Protein AF-A0A957F7K4-F1 (afdb_monomer_lite)

Structure (mmCIF, N/CA/C/O backbone):
data_AF-A0A957F7K4-F1
#
_entry.id   AF-A0A957F7K4-F1
#
loop_
_atom_site.group_PDB
_atom_site.id
_atom_site.type_symbol
_atom_site.label_atom_id
_atom_site.label_alt_id
_atom_site.label_comp_id
_atom_site.label_asym_id
_atom_site.label_entity_id
_atom_site.label_seq_id
_atom_site.pdbx_PDB_ins_code
_atom_site.Cartn_x
_atom_site.Cartn_y
_atom_site.Cartn_z
_atom_site.occupancy
_atom_site.B_iso_or_equiv
_atom_site.auth_seq_id
_atom_site.auth_comp_id
_atom_site.auth_asym_id
_atom_site.auth_atom_id
_atom_site.pdbx_PDB_model_num
ATOM 1 N N . MET A 1 1 ? 24.672 -20.265 -38.317 1.00 50.41 1 MET A N 1
ATOM 2 C CA . MET A 1 1 ? 24.442 -18.804 -38.453 1.00 50.41 1 MET A CA 1
ATOM 3 C C . MET A 1 1 ? 23.006 -18.294 -38.271 1.00 50.41 1 MET A C 1
ATOM 5 O O . MET A 1 1 ? 22.837 -17.359 -37.499 1.00 50.41 1 MET A O 1
ATOM 9 N N . ARG A 1 2 ? 21.954 -18.802 -38.949 1.00 54.84 2 ARG A N 1
ATOM 10 C CA . ARG A 1 2 ? 20.565 -18.314 -38.701 1.00 54.84 2 ARG A CA 1
ATOM 11 C C . ARG A 1 2 ? 19.964 -18.801 -37.372 1.00 54.84 2 ARG A C 1
ATOM 13 O O . ARG A 1 2 ? 19.129 -18.103 -36.811 1.00 54.84 2 ARG A O 1
ATOM 20 N N . LEU A 1 3 ? 20.377 -19.975 -36.891 1.00 55.66 3 LEU A N 1
ATOM 21 C CA . LEU A 1 3 ? 19.902 -20.564 -35.632 1.00 55.66 3 LEU A CA 1
ATOM 22 C C . LEU A 1 3 ? 20.575 -19.932 -34.402 1.00 55.66 3 LEU A C 1
ATOM 24 O O . LEU A 1 3 ? 19.877 -19.554 -33.471 1.00 55.66 3 LEU A O 1
ATOM 28 N N . GLU A 1 4 ? 21.888 -19.696 -34.442 1.00 56.78 4 GLU A N 1
ATOM 29 C CA . GLU A 1 4 ? 22.631 -19.033 -33.350 1.00 56.78 4 GLU A CA 1
ATOM 30 C C . GLU A 1 4 ? 22.134 -17.601 -33.111 1.00 56.78 4 GLU A C 1
ATOM 32 O O . GLU A 1 4 ? 21.808 -17.240 -31.988 1.00 56.78 4 GLU A O 1
ATOM 37 N N . LYS A 1 5 ? 21.903 -16.821 -34.180 1.00 57.75 5 LYS A N 1
ATOM 38 C CA . LYS A 1 5 ? 21.304 -15.478 -34.066 1.00 57.75 5 LYS A CA 1
ATOM 39 C C . LYS A 1 5 ? 19.894 -15.477 -33.461 1.00 57.75 5 LYS A C 1
ATOM 41 O O . LYS A 1 5 ? 19.477 -14.456 -32.919 1.00 57.75 5 LYS A O 1
ATOM 46 N N . LYS A 1 6 ? 19.134 -16.575 -33.578 1.00 59.75 6 LYS A N 1
ATOM 47 C CA . LYS A 1 6 ? 17.821 -16.714 -32.922 1.00 59.75 6 LYS A CA 1
ATOM 48 C C . LYS A 1 6 ? 17.978 -17.038 -31.434 1.00 59.75 6 LYS A C 1
ATOM 50 O O . LYS A 1 6 ? 17.264 -16.445 -30.631 1.00 59.75 6 LYS A O 1
ATOM 55 N N . ALA A 1 7 ? 18.935 -17.893 -31.076 1.00 60.91 7 ALA A N 1
ATOM 56 C CA . ALA A 1 7 ? 19.248 -18.218 -29.685 1.00 60.91 7 ALA A CA 1
ATOM 57 C C . ALA A 1 7 ? 19.789 -16.999 -28.911 1.00 60.91 7 ALA A C 1
ATOM 59 O O . ALA A 1 7 ? 19.321 -16.713 -27.810 1.00 60.91 7 ALA A O 1
ATOM 60 N N . ASP A 1 8 ? 20.679 -16.210 -29.518 1.00 57.81 8 ASP A N 1
ATOM 61 C CA . ASP A 1 8 ? 21.213 -14.984 -28.906 1.00 57.81 8 ASP A CA 1
ATOM 62 C C . ASP A 1 8 ? 20.130 -13.915 -28.714 1.00 57.81 8 ASP A C 1
ATOM 64 O O . ASP A 1 8 ? 20.096 -13.214 -27.701 1.00 57.81 8 ASP A O 1
ATOM 68 N N . ALA A 1 9 ? 19.188 -13.816 -29.659 1.00 59.44 9 ALA A N 1
ATOM 69 C CA . ALA A 1 9 ? 18.043 -12.923 -29.531 1.00 59.44 9 ALA A CA 1
ATOM 70 C C . ALA A 1 9 ? 17.100 -13.353 -28.394 1.00 59.44 9 ALA A C 1
ATOM 72 O O . ALA A 1 9 ? 16.554 -12.495 -27.701 1.00 59.44 9 ALA A O 1
ATOM 73 N N . GLU A 1 10 ? 16.909 -14.654 -28.167 1.00 58.66 10 GLU A N 1
ATOM 74 C CA . GLU A 1 10 ? 16.132 -15.163 -27.030 1.00 58.66 10 GLU A CA 1
ATOM 75 C C . GLU A 1 10 ? 16.844 -14.966 -25.689 1.00 58.66 10 GLU A C 1
ATOM 77 O O . GLU A 1 10 ? 16.201 -14.574 -24.712 1.00 58.66 10 GLU A O 1
ATOM 82 N N . LEU A 1 11 ? 18.163 -15.160 -25.632 1.00 59.47 11 LEU A N 1
ATOM 83 C CA . LEU A 1 11 ? 18.963 -14.894 -24.433 1.00 59.47 11 LEU A CA 1
ATOM 84 C C . LEU A 1 11 ? 18.951 -13.405 -24.063 1.00 59.47 11 LEU A C 1
ATOM 86 O O . LEU A 1 11 ? 18.688 -13.061 -22.908 1.00 59.47 11 LEU A O 1
ATOM 90 N N . ALA A 1 12 ? 19.126 -12.514 -25.042 1.00 58.06 12 ALA A N 1
ATOM 91 C CA . ALA A 1 12 ? 19.035 -11.068 -24.832 1.00 58.06 12 ALA A CA 1
ATOM 92 C C . ALA A 1 12 ? 17.627 -10.629 -24.378 1.00 58.06 12 ALA A C 1
ATOM 94 O O . ALA A 1 12 ? 17.491 -9.771 -23.502 1.00 58.06 12 ALA A O 1
ATOM 95 N N . ARG A 1 13 ? 16.565 -11.256 -24.913 1.00 57.69 13 ARG A N 1
ATOM 96 C CA . ARG A 1 13 ? 15.172 -11.026 -24.480 1.00 57.69 13 ARG A CA 1
ATOM 97 C C . ARG A 1 13 ? 14.952 -11.407 -23.016 1.00 57.69 13 ARG A C 1
ATOM 99 O O . ARG A 1 13 ? 14.341 -10.639 -22.273 1.00 57.69 13 ARG A O 1
ATOM 106 N N . ARG A 1 14 ? 15.483 -12.554 -22.580 1.00 57.78 14 ARG A N 1
ATOM 107 C CA . ARG A 1 14 ? 15.357 -13.020 -21.188 1.00 57.78 14 ARG A CA 1
ATOM 108 C C . ARG A 1 14 ? 16.090 -12.106 -20.206 1.00 57.78 14 ARG A C 1
ATOM 110 O O . ARG A 1 14 ? 15.561 -11.825 -19.133 1.00 57.78 14 ARG A O 1
ATOM 117 N N . GLN A 1 15 ? 17.260 -11.587 -20.581 1.00 57.66 15 GLN A N 1
ATOM 118 C CA . GLN A 1 15 ? 18.032 -10.679 -19.724 1.00 57.66 15 GLN A CA 1
ATOM 119 C C . GLN A 1 15 ? 17.327 -9.332 -19.493 1.00 57.66 15 GLN A C 1
ATOM 121 O O . GLN A 1 15 ? 17.304 -8.835 -18.363 1.00 57.66 15 GLN A O 1
ATOM 126 N N . GLY A 1 16 ? 16.697 -8.761 -20.527 1.00 60.88 16 GLY A N 1
ATOM 127 C CA . GLY A 1 16 ? 15.933 -7.513 -20.399 1.00 60.88 16 GLY A CA 1
ATOM 128 C C . GLY A 1 16 ? 14.696 -7.656 -19.505 1.00 60.88 16 GLY A C 1
ATOM 129 O O . GLY A 1 16 ? 14.435 -6.802 -18.654 1.00 60.88 16 GLY A O 1
ATOM 130 N N . GLN A 1 17 ? 13.971 -8.769 -19.645 1.00 67.12 17 GLN A N 1
ATOM 131 C CA . GLN A 1 17 ? 12.774 -9.043 -18.849 1.00 67.12 17 GLN A CA 1
ATOM 132 C C . GLN A 1 17 ? 13.116 -9.329 -17.380 1.00 67.12 17 GLN A C 1
ATOM 134 O O . GLN A 1 17 ? 12.482 -8.764 -16.491 1.00 67.12 17 GLN A O 1
ATOM 139 N N . ALA A 1 18 ? 14.174 -10.105 -17.119 1.00 72.56 18 ALA A N 1
ATOM 140 C CA . ALA A 1 18 ? 14.624 -10.408 -15.762 1.00 72.56 18 ALA A CA 1
ATOM 141 C C . ALA A 1 18 ? 14.989 -9.142 -14.970 1.00 72.56 18 ALA A C 1
ATOM 143 O O . ALA A 1 18 ? 14.557 -8.982 -13.829 1.00 72.56 18 ALA A O 1
ATOM 144 N N . ARG A 1 19 ? 15.716 -8.192 -15.580 1.00 71.31 19 ARG A N 1
ATOM 145 C CA . ARG A 1 19 ? 16.084 -6.932 -14.909 1.00 71.31 19 ARG A CA 1
ATOM 146 C C . ARG A 1 19 ? 14.855 -6.095 -14.544 1.00 71.31 19 ARG A C 1
ATOM 148 O O . ARG A 1 19 ? 14.810 -5.518 -13.459 1.00 71.31 19 ARG A O 1
ATOM 155 N N . ARG A 1 20 ? 13.848 -6.057 -15.422 1.00 74.56 20 ARG A N 1
ATOM 156 C CA . ARG A 1 20 ? 12.583 -5.353 -15.166 1.00 74.56 20 ARG A CA 1
ATOM 157 C C . ARG A 1 20 ? 11.802 -6.002 -14.022 1.00 74.56 20 ARG A C 1
ATOM 159 O O . ARG A 1 20 ? 11.329 -5.286 -13.143 1.00 74.56 20 ARG A O 1
ATOM 166 N N . THR A 1 21 ? 11.735 -7.333 -13.986 1.00 80.00 21 THR A N 1
ATOM 167 C CA . THR A 1 21 ? 11.095 -8.079 -12.893 1.00 80.00 21 THR A CA 1
ATOM 168 C C . THR A 1 21 ? 11.796 -7.843 -11.556 1.00 80.00 21 THR A C 1
ATOM 170 O O . THR A 1 21 ? 11.118 -7.611 -10.560 1.00 80.00 21 THR A O 1
ATOM 173 N N . VAL A 1 22 ? 13.134 -7.826 -11.522 1.00 83.38 22 VAL A N 1
ATOM 174 C CA . VAL A 1 22 ? 13.899 -7.547 -10.292 1.00 83.38 22 VAL A CA 1
ATOM 175 C C . VAL A 1 22 ? 13.595 -6.147 -9.756 1.00 83.38 22 VAL A C 1
ATOM 177 O O . VAL A 1 22 ? 13.313 -5.996 -8.570 1.00 83.38 22 VAL A O 1
ATOM 180 N N . ILE A 1 23 ? 13.585 -5.127 -10.621 1.00 83.31 23 ILE A N 1
ATOM 181 C CA . ILE A 1 23 ? 13.246 -3.752 -10.217 1.00 83.31 23 ILE A CA 1
ATOM 182 C C . ILE A 1 23 ? 11.811 -3.681 -9.686 1.00 83.31 23 ILE A C 1
ATOM 184 O O . ILE A 1 23 ? 11.571 -3.059 -8.654 1.00 83.31 23 ILE A O 1
ATOM 188 N N . GLN A 1 24 ? 10.864 -4.342 -10.353 1.00 83.75 24 GLN A N 1
ATOM 189 C CA . GLN A 1 24 ? 9.469 -4.369 -9.918 1.00 83.75 24 GLN A CA 1
ATOM 190 C C . GLN A 1 24 ? 9.298 -5.078 -8.568 1.00 83.75 24 GLN A C 1
ATOM 192 O O . GLN A 1 24 ? 8.513 -4.627 -7.740 1.00 83.75 24 GLN A O 1
ATOM 197 N N . LEU A 1 25 ? 10.060 -6.143 -8.313 1.00 87.62 25 LEU A N 1
ATOM 198 C CA . LEU A 1 25 ? 10.032 -6.874 -7.046 1.00 87.62 25 LEU A CA 1
ATOM 199 C C . LEU A 1 25 ? 10.627 -6.040 -5.902 1.00 87.62 25 LEU A C 1
ATOM 201 O O . LEU A 1 25 ? 10.032 -5.961 -4.829 1.00 87.62 25 LEU A O 1
ATOM 205 N N . ILE A 1 26 ? 11.744 -5.348 -6.147 1.00 90.00 26 ILE A N 1
ATOM 206 C CA . ILE A 1 26 ? 12.319 -4.389 -5.190 1.00 90.00 26 ILE A CA 1
ATOM 207 C C . ILE A 1 26 ? 11.317 -3.267 -4.902 1.00 90.00 26 ILE A C 1
ATOM 209 O O . ILE A 1 26 ? 11.082 -2.929 -3.744 1.00 90.00 26 ILE A O 1
ATOM 213 N N . TRP A 1 27 ? 10.682 -2.719 -5.940 1.00 89.19 27 TRP A N 1
ATOM 214 C CA . TRP A 1 27 ? 9.677 -1.673 -5.774 1.00 89.19 27 TRP A CA 1
ATOM 215 C C . TRP A 1 27 ? 8.455 -2.157 -4.987 1.00 89.19 27 TRP A C 1
ATOM 217 O O . TRP A 1 27 ? 7.934 -1.430 -4.142 1.00 89.19 27 TRP A O 1
ATOM 227 N N . LEU A 1 28 ? 8.011 -3.393 -5.223 1.00 89.75 28 LEU A N 1
ATOM 228 C CA . LEU A 1 28 ? 6.930 -4.018 -4.467 1.00 89.75 28 LEU A CA 1
ATOM 229 C C . LEU A 1 28 ? 7.287 -4.153 -2.983 1.00 89.75 28 LEU A C 1
ATOM 231 O O . LEU A 1 28 ? 6.474 -3.786 -2.138 1.00 89.75 28 LEU A O 1
ATOM 235 N N . LEU A 1 29 ? 8.504 -4.606 -2.667 1.00 93.19 29 LEU A N 1
ATOM 236 C CA . LEU A 1 29 ? 8.990 -4.691 -1.286 1.00 93.19 29 LEU A CA 1
ATOM 237 C C . LEU A 1 29 ? 9.007 -3.318 -0.609 1.00 93.19 29 LEU A C 1
ATOM 239 O O . LEU A 1 29 ? 8.480 -3.172 0.492 1.00 93.19 29 LEU A O 1
ATOM 243 N N . ILE A 1 30 ? 9.544 -2.298 -1.285 1.00 92.44 30 ILE A N 1
ATOM 244 C CA . ILE A 1 30 ? 9.550 -0.920 -0.773 1.00 92.44 30 ILE A CA 1
ATOM 245 C C . ILE A 1 30 ? 8.115 -0.436 -0.538 1.00 92.44 30 ILE A C 1
ATOM 247 O O . ILE A 1 30 ? 7.810 0.089 0.530 1.00 92.44 30 ILE A O 1
ATOM 251 N N . SER A 1 31 ? 7.219 -0.662 -1.500 1.00 91.31 31 SER A N 1
ATOM 252 C CA . SER A 1 31 ? 5.809 -0.271 -1.392 1.00 91.31 31 SER A CA 1
ATOM 253 C C . SER A 1 31 ? 5.129 -0.936 -0.199 1.00 91.31 31 SER A C 1
ATOM 255 O O . SER A 1 31 ? 4.353 -0.293 0.496 1.00 91.31 31 SER 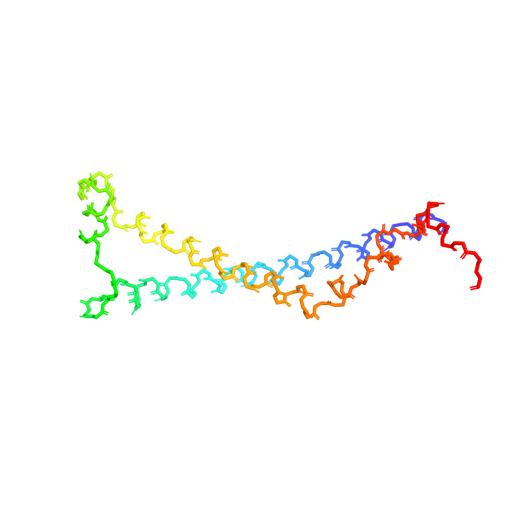A O 1
ATOM 257 N N . PHE A 1 32 ? 5.439 -2.204 0.074 1.00 91.56 32 PHE A N 1
ATOM 258 C CA . PHE A 1 32 ? 4.877 -2.931 1.208 1.00 91.56 32 PHE A CA 1
ATOM 259 C C . PHE A 1 32 ? 5.344 -2.355 2.553 1.00 91.56 32 PHE A C 1
ATOM 261 O O . PHE A 1 32 ? 4.528 -2.125 3.446 1.00 91.56 32 PHE A O 1
ATOM 268 N N . VAL A 1 33 ? 6.642 -2.062 2.683 1.00 94.25 33 VAL A N 1
ATOM 269 C CA . VAL A 1 33 ? 7.214 -1.442 3.893 1.00 94.25 33 VAL A CA 1
ATOM 270 C C . VAL A 1 33 ? 6.626 -0.048 4.124 1.00 94.25 33 VAL A C 1
ATOM 272 O O . VAL A 1 33 ? 6.222 0.280 5.241 1.00 94.25 33 VAL A O 1
ATOM 275 N N . VAL A 1 34 ? 6.524 0.758 3.065 1.00 93.69 34 VAL A N 1
ATOM 276 C CA . VAL A 1 34 ? 5.911 2.091 3.133 1.00 93.69 34 VAL A CA 1
ATOM 277 C C . VAL A 1 34 ? 4.432 1.985 3.499 1.00 93.69 34 VAL A C 1
ATOM 279 O O . VAL A 1 34 ? 3.981 2.700 4.391 1.00 93.69 34 VAL A O 1
ATOM 282 N N . ALA A 1 35 ? 3.685 1.066 2.885 1.00 93.50 35 ALA A N 1
ATOM 283 C CA . ALA A 1 35 ? 2.274 0.854 3.188 1.00 93.50 35 ALA A CA 1
ATOM 284 C C . ALA A 1 35 ? 2.051 0.463 4.653 1.00 93.50 35 ALA A C 1
ATOM 286 O O . ALA A 1 35 ? 1.142 0.997 5.285 1.00 93.50 35 ALA A O 1
ATOM 287 N N . TYR A 1 36 ? 2.899 -0.401 5.219 1.00 92.94 36 TYR A N 1
ATOM 288 C CA . TYR A 1 36 ? 2.846 -0.740 6.642 1.00 92.94 36 TYR A CA 1
ATOM 289 C C . TYR A 1 36 ? 3.067 0.490 7.529 1.00 92.94 36 TYR A C 1
ATOM 291 O O . TYR A 1 36 ? 2.311 0.728 8.474 1.00 92.94 36 TYR A O 1
ATOM 299 N N . PHE A 1 37 ? 4.085 1.296 7.219 1.00 93.94 37 PHE A N 1
ATOM 300 C CA . PHE A 1 37 ? 4.392 2.489 8.003 1.00 93.94 37 PHE A CA 1
ATOM 301 C C . PHE A 1 37 ? 3.264 3.521 7.922 1.00 93.94 37 PHE A C 1
ATOM 303 O O . PHE A 1 37 ? 2.831 4.031 8.950 1.00 93.94 37 PHE A O 1
ATOM 310 N N . VAL A 1 38 ? 2.727 3.781 6.730 1.00 92.50 38 VAL A N 1
ATOM 311 C CA . VAL A 1 38 ? 1.595 4.700 6.547 1.00 92.50 38 VAL A CA 1
ATOM 312 C C . VAL A 1 38 ? 0.347 4.176 7.261 1.00 92.50 38 VAL A C 1
ATOM 314 O O . VAL A 1 38 ? -0.291 4.919 8.006 1.00 92.50 38 VAL A O 1
ATOM 317 N N . ALA A 1 39 ? 0.019 2.892 7.108 1.00 91.56 39 ALA A N 1
ATOM 318 C CA . ALA A 1 39 ? -1.146 2.303 7.761 1.00 91.56 39 ALA A CA 1
ATOM 319 C C . ALA A 1 39 ? -1.048 2.393 9.293 1.00 91.56 39 ALA A C 1
ATOM 321 O O . ALA A 1 39 ? -2.012 2.779 9.945 1.00 91.56 39 ALA A O 1
ATOM 322 N N . THR A 1 40 ? 0.115 2.097 9.876 1.00 90.31 40 THR A N 1
ATOM 323 C CA . THR A 1 40 ? 0.279 2.053 11.341 1.00 90.31 40 THR A CA 1
ATOM 324 C C . THR A 1 40 ? 0.582 3.404 11.985 1.00 90.31 40 THR A C 1
ATOM 326 O O . THR A 1 40 ? 0.175 3.638 13.120 1.00 90.31 40 THR A O 1
ATOM 329 N N . ARG A 1 41 ? 1.307 4.297 11.301 1.00 88.69 41 ARG A N 1
ATOM 330 C CA . ARG A 1 41 ? 1.772 5.575 11.870 1.00 88.69 41 ARG A CA 1
ATOM 331 C C . ARG A 1 41 ? 0.963 6.785 11.440 1.00 88.69 41 ARG A C 1
ATOM 333 O O . ARG A 1 41 ? 1.084 7.815 12.089 1.00 88.69 41 ARG A O 1
ATOM 340 N N . VAL A 1 42 ? 0.174 6.675 10.374 1.00 88.69 42 VAL A N 1
ATOM 341 C CA . VAL A 1 42 ? -0.644 7.784 9.864 1.00 88.69 42 VAL A CA 1
ATOM 342 C C . VAL A 1 42 ? -2.124 7.445 9.982 1.00 88.69 42 VAL A C 1
ATOM 344 O O . VAL A 1 42 ? -2.883 8.192 10.592 1.00 88.69 42 VAL A O 1
ATOM 347 N N . ILE A 1 43 ? -2.546 6.299 9.442 1.00 89.12 43 ILE A N 1
ATOM 348 C CA . ILE A 1 43 ? -3.972 5.949 9.400 1.00 89.12 43 ILE A CA 1
ATOM 349 C C . ILE A 1 43 ? -4.464 5.507 10.777 1.00 89.12 43 ILE A C 1
ATOM 351 O O . ILE A 1 43 ? -5.357 6.139 11.328 1.00 89.12 43 ILE A O 1
ATOM 355 N N . PHE A 1 44 ? -3.856 4.468 11.348 1.00 89.94 44 PHE A N 1
ATOM 356 C CA . PHE A 1 44 ? -4.247 3.887 12.637 1.00 89.94 44 PHE A CA 1
ATOM 357 C C . PHE A 1 44 ? -3.346 4.343 13.791 1.00 89.94 44 PHE A C 1
ATOM 359 O O . PHE A 1 44 ? -3.117 3.592 14.741 1.00 89.94 44 PHE A O 1
ATOM 366 N N . ALA A 1 45 ? -2.795 5.556 13.702 1.00 87.19 45 ALA A N 1
ATOM 367 C CA . ALA A 1 45 ? -1.893 6.071 14.724 1.00 87.19 45 ALA A CA 1
ATOM 368 C C . ALA A 1 45 ? -2.604 6.156 16.097 1.00 87.19 45 ALA A C 1
ATOM 370 O O . ALA A 1 45 ? -3.742 6.623 16.154 1.00 87.19 45 ALA A O 1
ATOM 371 N N . PRO A 1 46 ? -1.957 5.766 17.215 1.00 78.56 46 PRO A N 1
ATOM 372 C CA . PRO A 1 46 ? -2.624 5.692 18.520 1.00 78.56 46 PRO A CA 1
ATOM 373 C C . PRO A 1 46 ? -3.111 7.032 19.092 1.00 78.56 46 PRO A C 1
ATOM 375 O O . PRO A 1 46 ? -4.055 7.038 19.873 1.00 78.56 46 PRO A O 1
ATOM 378 N N . ALA A 1 47 ? -2.452 8.143 18.745 1.00 74.75 47 ALA A N 1
ATOM 379 C CA . ALA A 1 47 ? -2.732 9.463 19.320 1.00 74.75 47 ALA A CA 1
ATOM 380 C C . ALA A 1 47 ? -3.560 10.367 18.390 1.00 74.75 47 ALA A C 1
ATOM 382 O O . ALA A 1 47 ? -4.493 11.016 18.845 1.00 74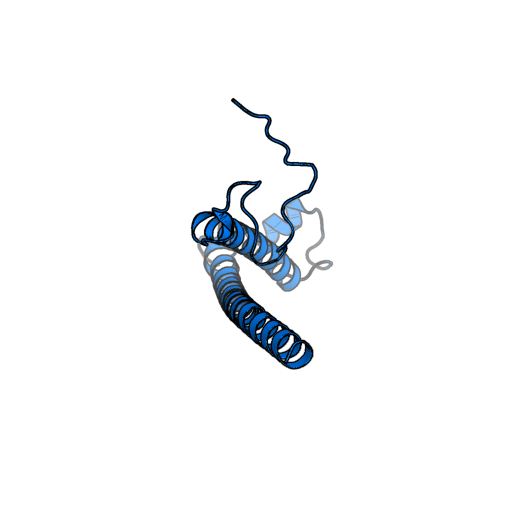.75 47 ALA A O 1
ATOM 383 N N . GLU A 1 48 ? -3.240 10.386 17.093 1.00 80.19 48 GLU A N 1
ATOM 384 C CA . GLU A 1 48 ? -3.846 11.300 16.107 1.00 80.19 48 GLU A CA 1
ATOM 385 C C . GLU A 1 48 ? -4.192 10.590 14.788 1.00 80.19 48 GLU A C 1
ATOM 387 O O . GLU A 1 48 ? -4.150 11.176 13.708 1.00 80.19 48 GLU A O 1
ATOM 392 N N . GLY A 1 49 ? -4.478 9.287 14.849 1.00 78.62 49 GLY A N 1
ATOM 393 C CA . GLY A 1 49 ? -4.798 8.504 13.659 1.00 78.62 49 GLY A CA 1
ATOM 394 C C . GLY A 1 49 ? -6.033 9.038 12.936 1.00 78.62 49 GLY A C 1
ATOM 395 O O . GLY A 1 49 ? -7.040 9.365 13.563 1.00 78.62 49 GLY A O 1
ATOM 396 N N . LEU A 1 50 ? -5.970 9.079 11.603 1.00 83.88 50 LEU A N 1
ATOM 397 C CA . LEU A 1 50 ? -7.102 9.462 10.750 1.00 83.88 50 LEU A CA 1
ATOM 398 C C . LEU A 1 50 ? -8.311 8.533 10.925 1.00 83.88 50 LEU A C 1
ATOM 400 O O . LEU A 1 50 ? -9.454 8.956 10.755 1.00 83.88 50 LEU A O 1
ATOM 404 N N . LEU A 1 51 ? -8.057 7.257 11.220 1.00 85.94 51 LEU A N 1
ATOM 405 C CA . LEU A 1 51 ? -9.070 6.229 11.399 1.00 85.94 51 LEU A CA 1
ATOM 406 C C . LEU A 1 51 ? -8.759 5.390 12.633 1.00 85.94 51 LEU A C 1
ATOM 408 O O . LEU A 1 51 ? -7.633 4.962 12.871 1.00 85.94 51 LEU A O 1
ATOM 412 N N . THR A 1 52 ? -9.802 5.070 13.386 1.00 87.38 52 THR A N 1
ATOM 413 C CA . THR A 1 52 ? -9.742 4.084 14.468 1.00 87.38 52 THR A CA 1
ATOM 414 C C . THR A 1 52 ? -10.394 2.782 14.020 1.00 87.38 52 THR A C 1
ATOM 416 O O . THR A 1 52 ? -11.378 2.790 13.278 1.00 87.38 52 THR A O 1
ATOM 419 N N . TYR A 1 53 ? -9.904 1.642 14.514 1.00 85.19 53 TYR A N 1
ATOM 420 C CA . TYR A 1 53 ? -10.506 0.340 14.199 1.00 85.19 53 TYR A CA 1
ATOM 421 C C . TYR A 1 53 ? -12.011 0.311 14.520 1.00 85.19 53 TYR A C 1
ATOM 423 O O . TYR A 1 53 ? -12.806 -0.180 13.727 1.00 85.19 53 TYR A O 1
ATOM 431 N N . GLN A 1 54 ? -12.432 0.929 15.629 1.00 87.12 54 GLN A N 1
ATOM 432 C CA . GLN A 1 54 ? -13.848 1.046 16.006 1.00 87.12 54 GLN A CA 1
ATOM 433 C C . GLN A 1 54 ? -14.695 1.860 15.019 1.00 87.12 54 GLN A C 1
ATOM 435 O O . GLN A 1 54 ? -15.884 1.583 14.868 1.00 87.12 54 GLN A O 1
ATOM 440 N N . GLN A 1 55 ? -14.140 2.874 14.351 1.00 87.56 55 GLN A N 1
ATOM 441 C CA . GLN A 1 55 ? -14.855 3.568 13.271 1.00 87.56 55 GLN A CA 1
ATOM 442 C C . GLN A 1 55 ? -15.034 2.652 12.060 1.00 87.56 55 GLN A C 1
ATOM 444 O O . GLN A 1 55 ? -16.135 2.587 11.519 1.00 87.56 55 GLN A O 1
ATOM 449 N N . VAL A 1 56 ? -13.997 1.893 11.697 1.00 86.94 56 VAL A N 1
ATOM 450 C CA . VAL A 1 56 ? -14.053 0.943 10.579 1.00 86.94 56 VAL A CA 1
ATOM 451 C C . VAL A 1 56 ? -15.120 -0.128 10.824 1.00 86.94 56 VAL A C 1
ATOM 453 O O . VAL A 1 56 ? -15.979 -0.327 9.970 1.00 86.94 56 VAL A O 1
ATOM 456 N N . TYR A 1 57 ? -15.151 -0.744 12.011 1.00 88.81 57 TYR A N 1
ATOM 457 C CA . TYR A 1 57 ? -16.194 -1.718 12.369 1.00 88.81 57 TYR A CA 1
ATOM 458 C C . TYR A 1 57 ? -17.608 -1.135 12.273 1.00 88.81 57 TYR A C 1
ATOM 460 O O . TYR A 1 57 ? -18.510 -1.778 11.738 1.00 88.81 57 TYR A O 1
ATOM 468 N N . ARG A 1 58 ? -17.799 0.108 12.734 1.00 88.88 58 ARG A N 1
ATOM 469 C CA . ARG A 1 58 ? -19.098 0.792 12.651 1.00 88.88 58 ARG A CA 1
ATOM 470 C C . ARG A 1 58 ? -19.529 1.064 11.213 1.00 88.88 58 ARG A C 1
ATOM 472 O O . ARG A 1 58 ? -20.701 0.890 10.903 1.00 88.88 58 ARG A O 1
ATOM 479 N N . TRP A 1 59 ? -18.606 1.469 10.344 1.00 88.12 59 TRP A N 1
ATOM 480 C CA . TRP A 1 59 ? -18.901 1.707 8.927 1.00 88.12 59 TRP A CA 1
ATOM 481 C C . TRP A 1 59 ? -19.237 0.428 8.172 1.00 88.12 59 TRP A C 1
ATOM 483 O O . TRP A 1 59 ? -20.166 0.422 7.372 1.00 88.12 59 TRP A O 1
ATOM 493 N N . LEU A 1 60 ? -18.510 -0.653 8.448 1.00 86.69 60 LEU A N 1
ATOM 494 C CA . LEU A 1 60 ? -18.772 -1.955 7.843 1.00 86.69 60 LEU A CA 1
ATOM 495 C C . LEU A 1 60 ? -19.998 -2.658 8.438 1.00 86.69 60 LEU A C 1
ATOM 497 O O . LEU A 1 60 ? -20.434 -3.650 7.870 1.00 86.69 60 LEU A O 1
ATOM 501 N N . GLN A 1 61 ? -20.559 -2.149 9.542 1.00 87.56 61 GLN A N 1
ATOM 502 C CA . GLN A 1 61 ? -21.661 -2.775 10.284 1.00 87.56 61 GLN A CA 1
ATOM 503 C C . GLN A 1 61 ? -21.345 -4.219 10.717 1.00 87.56 61 GLN A C 1
ATOM 505 O O . GLN A 1 61 ? -22.238 -5.053 10.836 1.00 87.56 61 GLN A O 1
ATOM 510 N N . ILE A 1 62 ? -20.065 -4.509 10.969 1.00 85.38 62 ILE A N 1
ATOM 511 C CA . ILE A 1 62 ? -19.571 -5.828 11.381 1.00 85.38 62 ILE A CA 1
ATOM 512 C C . ILE A 1 62 ? -19.146 -5.754 12.848 1.00 85.38 62 ILE A C 1
ATOM 514 O O . ILE A 1 62 ? -18.529 -4.775 13.282 1.00 85.38 62 ILE A O 1
ATOM 518 N N . SER A 1 63 ? -19.459 -6.791 13.624 1.00 81.00 63 SER A N 1
ATOM 519 C CA . SER A 1 63 ? -19.020 -6.882 15.014 1.00 81.00 63 SER A CA 1
ATOM 520 C C . SER A 1 63 ? -17.505 -7.079 15.101 1.00 81.00 63 SER A C 1
ATOM 522 O O . SER A 1 63 ? -16.894 -7.791 14.307 1.00 81.00 63 SER A O 1
ATOM 524 N N . SER A 1 64 ? -16.876 -6.490 16.121 1.00 79.12 64 SER A N 1
ATOM 525 C CA . SER A 1 64 ? -15.421 -6.567 16.330 1.00 79.12 64 SER A CA 1
ATOM 526 C C . SER A 1 64 ? -14.882 -7.988 16.530 1.00 79.12 64 SER A C 1
ATOM 528 O O . SER A 1 64 ? -13.677 -8.196 16.431 1.00 79.12 64 SER A O 1
ATOM 530 N N . ASN A 1 65 ? -15.760 -8.951 16.824 1.00 80.94 65 ASN A N 1
ATOM 531 C CA . ASN A 1 65 ? -15.405 -10.355 17.020 1.00 80.94 65 ASN A CA 1
ATOM 532 C C . ASN A 1 65 ? -15.306 -11.136 15.705 1.00 80.94 65 ASN A C 1
ATOM 534 O O . ASN A 1 65 ? -14.566 -12.114 15.648 1.00 80.94 65 ASN A O 1
ATOM 538 N N . ASP A 1 66 ? -16.007 -10.702 14.655 1.00 84.25 66 ASP A N 1
ATOM 539 C CA . ASP A 1 66 ? -16.072 -11.448 13.394 1.00 84.25 66 ASP A CA 1
ATOM 540 C C . ASP A 1 66 ? -14.854 -11.176 12.509 1.00 84.25 66 ASP A C 1
ATOM 542 O O . ASP A 1 66 ? -14.467 -12.006 11.688 1.00 84.25 66 ASP A O 1
ATOM 546 N N . LEU A 1 67 ? -14.235 -10.001 12.669 1.00 84.62 67 LEU A N 1
ATOM 547 C CA . LEU A 1 67 ? -13.180 -9.533 11.781 1.00 84.62 67 LEU A CA 1
ATOM 548 C C . LEU A 1 67 ? -11.988 -9.023 12.598 1.00 84.62 67 LEU A C 1
ATOM 550 O O . LEU A 1 67 ? -12.070 -7.962 13.216 1.00 84.62 67 LEU A O 1
ATOM 554 N N . PRO A 1 68 ? -10.862 -9.749 12.637 1.00 89.56 68 PRO A N 1
ATOM 555 C CA . PRO A 1 68 ? -9.738 -9.356 13.470 1.00 89.56 68 PRO A CA 1
ATOM 556 C C . PRO A 1 68 ? -8.994 -8.146 12.882 1.00 89.56 68 PRO A C 1
ATOM 558 O O . PRO A 1 68 ? -8.915 -7.960 11.667 1.00 89.56 68 PRO A O 1
ATOM 561 N N . GLN A 1 69 ? -8.400 -7.324 13.753 1.00 88.06 69 GLN A N 1
ATOM 562 C CA . GLN A 1 69 ? -7.780 -6.041 13.377 1.00 88.06 69 GLN A CA 1
ATOM 563 C C . GLN A 1 69 ? -6.665 -6.179 12.329 1.00 88.06 69 GLN A C 1
ATOM 565 O O . GLN A 1 69 ? -6.506 -5.307 11.476 1.00 88.06 69 GLN A O 1
ATOM 570 N N . TRP A 1 70 ? -5.919 -7.288 12.346 1.00 88.06 70 TRP A N 1
ATOM 571 C CA . TRP A 1 70 ? -4.856 -7.546 11.373 1.00 88.06 70 TRP A CA 1
ATOM 572 C C . TRP A 1 70 ? -5.389 -7.722 9.943 1.00 88.06 70 TRP A C 1
ATOM 574 O O . TRP A 1 70 ? -4.685 -7.378 8.996 1.00 88.06 70 TRP A O 1
ATOM 584 N N . VAL A 1 71 ? -6.634 -8.189 9.768 1.00 90.25 71 VAL A N 1
ATOM 585 C CA . VAL A 1 71 ? -7.273 -8.282 8.444 1.00 90.25 71 VAL A CA 1
ATOM 586 C C . VAL A 1 71 ? -7.600 -6.888 7.924 1.00 90.25 71 VAL A C 1
ATOM 588 O O . VAL A 1 71 ? -7.327 -6.594 6.764 1.00 90.25 71 VAL A O 1
ATOM 591 N N . ILE A 1 72 ? -8.120 -6.006 8.783 1.00 89.75 72 ILE A N 1
ATOM 592 C CA . ILE A 1 72 ? -8.394 -4.605 8.426 1.00 89.75 72 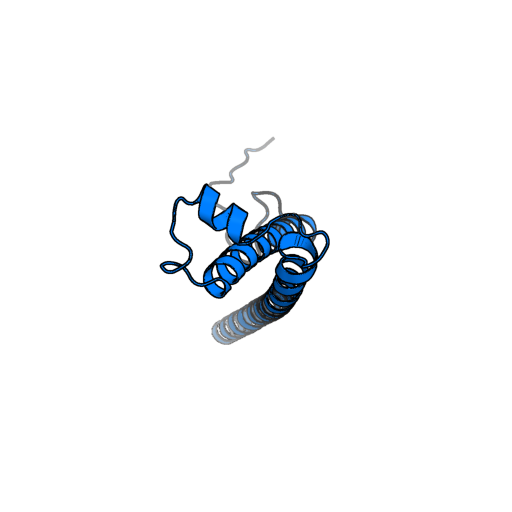ILE A CA 1
ATOM 593 C C . ILE A 1 72 ? -7.094 -3.897 8.045 1.00 89.75 72 ILE A C 1
ATOM 595 O O . ILE A 1 72 ? -7.026 -3.246 7.002 1.00 89.75 72 ILE A O 1
ATOM 599 N N . LEU A 1 73 ? -6.048 -4.066 8.857 1.00 90.69 73 LEU A N 1
ATOM 600 C CA . LEU A 1 73 ? -4.726 -3.522 8.566 1.00 90.69 73 LEU A CA 1
ATOM 601 C C . LEU A 1 73 ? -4.212 -4.034 7.213 1.00 90.69 73 LEU A C 1
ATOM 603 O O . LEU A 1 73 ? -3.788 -3.236 6.380 1.00 90.69 73 LEU A O 1
ATOM 607 N N . GLY A 1 74 ? -4.302 -5.345 6.971 1.00 90.62 74 GLY A N 1
ATOM 608 C CA . GLY A 1 74 ? -3.901 -5.965 5.710 1.00 90.62 74 GLY A CA 1
ATOM 609 C C . GLY A 1 74 ? -4.677 -5.426 4.506 1.00 90.62 74 GLY A C 1
ATOM 610 O O . GLY A 1 74 ? -4.073 -5.120 3.480 1.00 90.62 74 GLY A O 1
ATOM 611 N N . ALA A 1 75 ? -5.992 -5.237 4.637 1.00 91.75 75 ALA A N 1
ATOM 612 C CA . ALA A 1 75 ? -6.835 -4.673 3.584 1.00 91.75 75 ALA A CA 1
ATOM 613 C C . ALA A 1 75 ? -6.451 -3.220 3.252 1.00 91.75 75 ALA A C 1
ATOM 615 O O . ALA A 1 75 ? -6.322 -2.864 2.079 1.00 91.75 75 ALA A O 1
ATOM 616 N N . VAL A 1 76 ? -6.203 -2.392 4.270 1.00 91.44 76 VAL A N 1
ATOM 617 C CA . VAL A 1 76 ? -5.751 -1.003 4.081 1.00 91.44 76 VAL A CA 1
ATOM 618 C C . VAL A 1 76 ? -4.353 -0.958 3.466 1.00 91.44 76 VAL A C 1
ATOM 620 O O . VAL A 1 76 ? -4.119 -0.190 2.532 1.00 91.44 76 VAL A O 1
ATOM 623 N N . MET A 1 77 ? -3.430 -1.806 3.924 1.00 93.12 77 MET A N 1
ATOM 624 C CA . MET A 1 77 ? -2.101 -1.922 3.321 1.00 93.12 77 MET A CA 1
ATOM 625 C C . MET A 1 77 ? -2.187 -2.315 1.846 1.00 93.12 77 MET A C 1
ATOM 627 O O . MET A 1 77 ? -1.517 -1.705 1.016 1.00 93.12 77 MET A O 1
ATOM 631 N N . LEU A 1 78 ? -3.030 -3.292 1.506 1.00 93.50 78 LEU A N 1
ATOM 632 C CA . LEU A 1 78 ? -3.241 -3.725 0.127 1.00 93.50 78 LEU A CA 1
ATOM 633 C C . LEU A 1 78 ? -3.764 -2.576 -0.745 1.00 93.50 78 LEU A C 1
ATOM 635 O O . LEU A 1 78 ? -3.242 -2.360 -1.837 1.00 93.50 78 LEU A O 1
ATOM 639 N N . LEU A 1 79 ? -4.724 -1.794 -0.244 1.00 92.62 79 LEU A N 1
ATOM 640 C CA . LEU A 1 79 ? -5.229 -0.606 -0.934 1.00 92.62 79 LEU A CA 1
ATOM 641 C C . LEU A 1 79 ? -4.106 0.409 -1.214 1.00 92.62 79 LEU A C 1
ATOM 643 O O . LEU A 1 79 ? -3.966 0.876 -2.345 1.00 92.62 79 LEU A O 1
ATOM 647 N N . ILE A 1 80 ? -3.269 0.712 -0.216 1.00 92.06 80 ILE A N 1
ATOM 648 C CA . ILE A 1 80 ? -2.134 1.637 -0.374 1.00 92.06 80 ILE A CA 1
ATOM 649 C C . ILE A 1 80 ? -1.136 1.098 -1.403 1.00 92.06 80 ILE A C 1
ATOM 651 O O . ILE A 1 80 ? -0.702 1.842 -2.283 1.00 92.06 80 ILE A O 1
ATOM 655 N N . VAL A 1 81 ? -0.795 -0.192 -1.333 1.00 92.81 81 VAL A N 1
ATOM 656 C CA . VAL A 1 81 ? 0.114 -0.822 -2.299 1.00 92.81 81 VAL A CA 1
ATOM 657 C C . VAL A 1 81 ? -0.452 -0.717 -3.712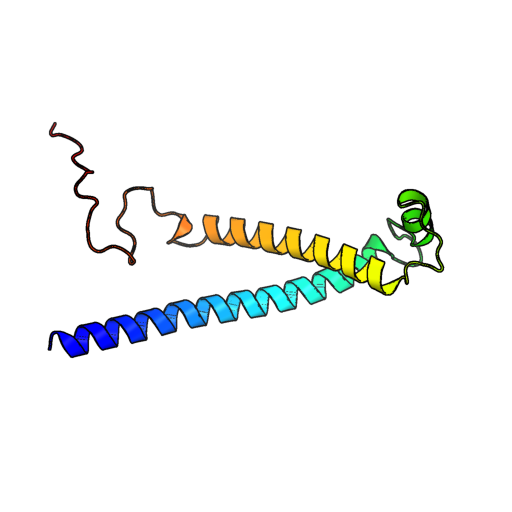 1.00 92.81 81 VAL A C 1
ATOM 659 O O . VAL A 1 81 ? 0.291 -0.344 -4.615 1.00 92.81 81 VAL A O 1
ATOM 662 N N . ILE A 1 82 ? -1.748 -0.969 -3.921 1.00 91.25 82 ILE A N 1
ATOM 663 C CA . ILE A 1 82 ? -2.388 -0.824 -5.238 1.00 91.25 82 ILE A CA 1
ATOM 664 C C . ILE A 1 82 ? -2.225 0.606 -5.765 1.00 91.25 82 ILE A C 1
ATOM 666 O O . ILE A 1 82 ? -1.803 0.791 -6.908 1.00 91.25 82 ILE A O 1
ATOM 670 N N . VAL A 1 83 ? -2.487 1.616 -4.931 1.00 91.69 83 VAL A N 1
ATOM 671 C CA . VAL A 1 83 ? -2.319 3.028 -5.310 1.00 91.69 83 VAL A CA 1
ATOM 672 C C . VAL A 1 83 ? -0.858 3.338 -5.654 1.00 91.69 83 VAL A C 1
ATOM 674 O O . VAL A 1 83 ? -0.581 3.953 -6.684 1.00 91.69 83 VAL A O 1
ATOM 677 N N . MET A 1 84 ? 0.101 2.871 -4.851 1.00 88.31 84 MET A N 1
ATOM 678 C CA . MET A 1 84 ? 1.530 3.082 -5.118 1.00 88.31 84 MET A CA 1
ATOM 679 C C . MET A 1 84 ? 1.998 2.387 -6.403 1.00 88.31 84 MET A C 1
ATOM 681 O O . MET A 1 84 ? 2.772 2.964 -7.169 1.00 88.31 84 MET A O 1
ATOM 685 N N . GLN A 1 85 ? 1.523 1.168 -6.669 1.00 86.94 85 GLN A N 1
ATOM 686 C CA . GLN A 1 85 ? 1.828 0.445 -7.906 1.00 86.94 85 GLN A CA 1
ATOM 687 C C . GLN A 1 85 ? 1.224 1.145 -9.123 1.00 86.94 85 GLN A C 1
ATOM 689 O O . GLN A 1 85 ? 1.866 1.214 -10.171 1.00 86.94 85 GLN A O 1
ATOM 694 N N . PHE A 1 86 ? 0.032 1.725 -8.981 1.00 87.25 86 PHE A N 1
ATOM 695 C CA . PHE A 1 86 ? -0.588 2.522 -10.033 1.00 87.25 86 PHE A CA 1
ATOM 696 C C . PHE A 1 86 ? 0.239 3.773 -10.369 1.00 87.25 86 PHE A C 1
ATOM 698 O O . PHE A 1 86 ? 0.525 4.033 -11.539 1.00 87.25 86 PHE A O 1
ATOM 705 N N . VAL A 1 87 ? 0.715 4.505 -9.356 1.00 85.06 87 VAL A N 1
ATOM 706 C CA . VAL A 1 87 ? 1.609 5.660 -9.560 1.00 85.06 87 VAL A CA 1
ATOM 707 C C . VAL A 1 87 ? 2.925 5.232 -10.211 1.00 85.06 87 VAL A C 1
ATOM 709 O O . VAL A 1 87 ? 3.398 5.891 -11.137 1.00 85.06 87 VAL A O 1
ATOM 712 N N . PHE A 1 88 ? 3.501 4.106 -9.786 1.00 80.88 88 PHE A N 1
ATOM 713 C CA . PHE A 1 88 ? 4.710 3.565 -10.404 1.00 80.88 88 PHE A CA 1
ATOM 714 C C . PHE A 1 88 ? 4.493 3.169 -11.866 1.00 80.88 88 PHE A C 1
ATOM 716 O O . PHE A 1 88 ? 5.357 3.427 -12.700 1.00 80.88 88 PHE A O 1
ATOM 723 N N . PHE A 1 89 ? 3.335 2.599 -12.201 1.00 77.62 89 PHE A N 1
ATOM 724 C CA . PHE A 1 89 ? 2.979 2.266 -13.577 1.00 77.62 89 PHE A CA 1
ATOM 725 C C . PHE A 1 89 ? 2.919 3.517 -14.465 1.00 77.62 89 PHE A C 1
ATOM 727 O O . PHE A 1 89 ? 3.509 3.530 -15.547 1.00 77.62 89 PHE A O 1
ATOM 734 N N . ILE A 1 90 ? 2.288 4.594 -13.985 1.00 79.62 90 ILE A N 1
ATOM 735 C CA . ILE A 1 90 ? 2.260 5.886 -14.688 1.00 79.62 90 ILE A CA 1
ATOM 736 C C . ILE A 1 90 ? 3.672 6.465 -14.816 1.00 79.62 90 ILE A C 1
ATOM 738 O O . ILE A 1 90 ? 4.070 6.886 -15.903 1.00 79.62 90 ILE A O 1
ATOM 742 N N . GLY A 1 91 ? 4.454 6.454 -13.733 1.00 73.50 91 GLY A N 1
ATOM 743 C CA . GLY A 1 91 ? 5.839 6.925 -13.738 1.00 73.50 91 GLY A CA 1
ATOM 744 C C . GLY A 1 91 ? 6.704 6.153 -14.735 1.00 73.50 91 GLY A C 1
ATOM 745 O O . GLY A 1 91 ? 7.460 6.750 -15.501 1.00 73.50 91 GLY A O 1
ATOM 746 N N . TYR A 1 92 ? 6.534 4.834 -14.805 1.00 69.69 92 TYR A N 1
ATOM 747 C CA . TYR A 1 92 ? 7.196 3.990 -15.791 1.00 69.69 92 TYR A CA 1
ATOM 748 C C . TYR A 1 92 ? 6.754 4.326 -17.222 1.00 69.69 92 TYR A C 1
ATOM 750 O O . TYR A 1 92 ? 7.599 4.418 -18.115 1.00 69.69 92 TYR A O 1
ATOM 758 N N . PHE A 1 93 ? 5.462 4.559 -17.459 1.00 64.62 93 PHE A N 1
ATOM 759 C CA . PHE A 1 93 ? 4.958 4.972 -18.771 1.00 64.62 93 PHE A CA 1
ATOM 760 C C . PHE A 1 93 ? 5.530 6.333 -19.206 1.00 64.62 93 PHE A C 1
ATOM 762 O O . PHE A 1 93 ? 5.934 6.502 -20.356 1.00 64.62 93 PHE A O 1
ATOM 769 N N . ALA A 1 94 ? 5.644 7.283 -18.275 1.00 67.88 94 ALA A N 1
ATOM 770 C CA . ALA A 1 94 ? 6.146 8.629 -18.542 1.00 67.88 94 ALA A CA 1
ATOM 771 C C . ALA A 1 94 ? 7.679 8.705 -18.696 1.00 67.88 94 ALA A C 1
ATOM 773 O O . ALA A 1 94 ? 8.174 9.523 -19.480 1.00 67.88 94 ALA A O 1
ATOM 774 N N . ALA A 1 95 ? 8.440 7.894 -17.954 1.00 62.12 95 ALA A N 1
ATOM 775 C CA . ALA A 1 95 ? 9.905 7.943 -17.921 1.00 62.12 95 ALA A CA 1
ATOM 776 C C . ALA A 1 95 ? 10.585 6.915 -18.841 1.00 62.12 95 ALA A C 1
ATOM 778 O O . ALA A 1 95 ? 11.710 7.154 -19.284 1.00 62.12 95 ALA A O 1
ATOM 779 N N . SER A 1 96 ? 9.942 5.782 -19.150 1.00 51.28 96 SER A N 1
ATOM 780 C CA . SER A 1 96 ? 10.564 4.755 -19.991 1.00 51.28 96 SER A CA 1
ATOM 781 C C . SER A 1 96 ? 10.502 5.118 -21.489 1.00 51.28 96 SER A C 1
ATOM 783 O O . SER A 1 96 ? 9.459 5.552 -21.989 1.00 51.28 96 SER A O 1
ATOM 785 N N . PRO A 1 97 ? 11.587 4.890 -22.257 1.00 51.75 97 PRO A N 1
ATOM 786 C CA . PRO A 1 97 ? 11.599 5.071 -23.713 1.00 51.75 97 PRO A CA 1
ATOM 787 C C . PRO A 1 97 ? 10.596 4.171 -24.449 1.00 51.75 97 PRO A C 1
ATOM 789 O O . PRO A 1 97 ? 10.223 4.468 -25.577 1.00 51.75 97 PRO A O 1
ATOM 792 N N . GLU A 1 98 ? 10.178 3.065 -23.827 1.00 52.59 98 GLU A N 1
ATOM 793 C CA . GLU A 1 98 ? 9.178 2.128 -24.351 1.00 52.59 98 GLU A CA 1
ATOM 794 C C . GLU A 1 98 ? 7.743 2.659 -24.194 1.00 52.59 98 GLU A C 1
ATOM 796 O O . GLU A 1 98 ? 6.933 2.429 -25.086 1.00 52.59 98 GLU A O 1
ATOM 801 N N . GLY A 1 99 ? 7.444 3.426 -23.135 1.00 43.16 99 GLY A N 1
ATOM 802 C CA . GLY A 1 99 ? 6.147 4.096 -22.940 1.00 43.16 99 GLY A CA 1
ATOM 803 C C . GLY A 1 99 ? 5.955 5.357 -23.793 1.00 43.16 99 GLY A C 1
ATOM 804 O O . GLY A 1 99 ? 4.834 5.694 -24.158 1.00 43.16 99 GLY A O 1
ATOM 805 N N . ARG A 1 100 ? 7.050 6.017 -24.200 1.00 47.47 100 ARG A N 1
ATOM 806 C CA . ARG A 1 100 ? 7.028 7.185 -25.108 1.00 47.47 100 ARG A CA 1
ATOM 807 C C . ARG A 1 100 ? 6.994 6.835 -26.599 1.00 47.47 100 ARG A C 1
ATOM 809 O O . ARG A 1 100 ? 7.063 7.737 -27.437 1.00 47.47 100 ARG A O 1
ATOM 816 N N . ARG A 1 101 ? 6.922 5.553 -26.968 1.00 48.66 101 ARG A N 1
ATOM 817 C CA . ARG A 1 101 ? 6.802 5.165 -28.379 1.00 48.66 101 ARG A CA 1
ATOM 818 C C . ARG A 1 101 ? 5.408 5.528 -28.878 1.00 48.66 101 ARG A C 1
ATOM 820 O O . ARG A 1 101 ? 4.416 4.995 -28.395 1.00 48.66 101 ARG A O 1
ATOM 827 N N . ARG A 1 102 ? 5.341 6.436 -29.859 1.00 45.38 102 ARG A N 1
ATOM 828 C CA . ARG A 1 102 ? 4.107 6.710 -30.608 1.00 45.38 102 ARG A CA 1
ATOM 829 C C . ARG A 1 102 ? 3.571 5.392 -31.166 1.00 45.38 102 ARG A C 1
ATOM 831 O O . ARG A 1 102 ? 4.343 4.613 -31.737 1.00 45.38 102 ARG A O 1
ATOM 838 N N . THR A 1 103 ? 2.270 5.163 -31.021 1.00 45.28 103 THR A N 1
ATOM 839 C CA . THR A 1 103 ? 1.537 4.137 -31.772 1.00 45.28 103 THR A CA 1
ATOM 840 C C . THR A 1 103 ? 1.934 4.235 -33.251 1.00 45.28 103 THR A C 1
ATOM 842 O O . THR A 1 103 ? 1.905 5.319 -33.825 1.00 45.28 103 THR A O 1
ATOM 845 N N . GLY A 1 104 ? 2.425 3.133 -33.828 1.00 51.53 104 GLY A N 1
ATOM 846 C CA . GLY A 1 104 ? 2.965 3.085 -35.199 1.00 51.53 104 GLY A CA 1
ATOM 847 C C . GLY A 1 104 ? 4.497 3.097 -35.318 1.00 51.53 104 GLY A C 1
ATOM 848 O O . GLY A 1 104 ? 5.030 2.744 -36.366 1.00 51.53 104 GLY A O 1
ATOM 849 N N . THR A 1 105 ? 5.253 3.407 -34.258 1.00 48.59 105 THR A N 1
ATOM 850 C CA . THR A 1 105 ? 6.712 3.185 -34.282 1.00 48.59 105 THR A CA 1
ATOM 851 C C . THR A 1 105 ? 7.031 1.724 -33.947 1.00 48.59 105 THR A C 1
ATOM 853 O O . THR A 1 105 ? 6.584 1.235 -32.905 1.00 48.59 105 THR A O 1
ATOM 856 N N . PRO A 1 106 ? 7.784 0.993 -34.796 1.00 46.44 106 PRO A N 1
ATOM 857 C CA . PRO A 1 106 ? 8.002 -0.436 -34.609 1.00 46.44 106 PRO A CA 1
ATOM 858 C C . PRO A 1 106 ? 8.658 -0.685 -33.254 1.00 46.44 106 PRO A C 1
ATOM 860 O O . PRO A 1 106 ? 9.754 -0.197 -32.960 1.00 46.44 106 PRO A O 1
ATOM 863 N N . SER A 1 107 ? 7.955 -1.422 -32.397 1.00 46.47 107 SER A N 1
ATOM 864 C CA . SER A 1 107 ? 8.5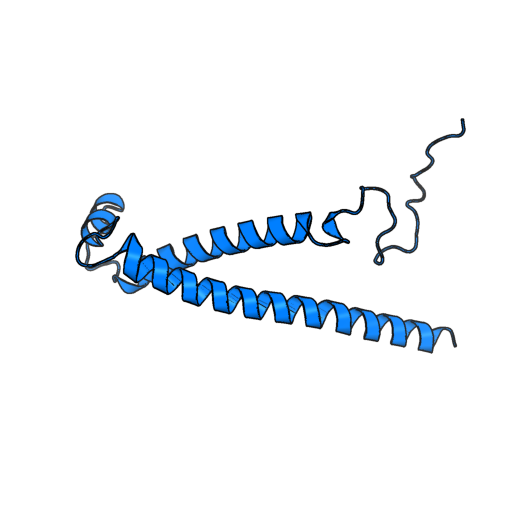05 -1.888 -31.133 1.00 46.47 107 SER A CA 1
ATOM 865 C C . SER A 1 107 ? 9.621 -2.901 -31.415 1.00 46.47 107 SER A C 1
ATOM 867 O O . SER A 1 107 ? 9.625 -3.586 -32.437 1.00 46.47 107 SER A O 1
ATOM 869 N N . LEU A 1 108 ? 10.559 -3.064 -30.480 1.00 50.38 108 LEU A N 1
ATOM 870 C CA . LEU A 1 108 ? 11.555 -4.147 -30.530 1.00 50.38 108 LEU A CA 1
ATOM 871 C C . LEU A 1 108 ? 10.910 -5.558 -30.550 1.00 50.38 108 LEU A C 1
ATOM 873 O O . LEU A 1 108 ? 11.615 -6.552 -30.724 1.00 50.38 108 LEU A O 1
ATOM 877 N N . HIS A 1 109 ? 9.584 -5.648 -30.366 1.00 49.88 109 HIS A N 1
ATOM 878 C CA . HIS A 1 109 ? 8.770 -6.863 -30.392 1.00 49.88 109 HIS A CA 1
ATOM 879 C C . HIS A 1 109 ? 8.152 -7.195 -31.764 1.00 49.88 109 HIS A C 1
ATOM 881 O O . HIS A 1 109 ? 7.759 -8.343 -31.954 1.00 49.88 109 HIS A O 1
ATOM 887 N N . SER A 1 110 ? 8.129 -6.291 -32.752 1.00 40.50 110 SER A N 1
ATOM 888 C CA . SER A 1 110 ? 7.633 -6.605 -34.104 1.00 40.50 110 SER A CA 1
ATOM 889 C C . SER A 1 110 ? 8.551 -6.006 -35.169 1.00 40.50 110 SER A C 1
ATOM 891 O O . SER A 1 110 ? 8.487 -4.825 -35.497 1.00 40.50 110 SER A O 1
ATOM 893 N N . ARG A 1 111 ? 9.422 -6.841 -35.748 1.00 46.62 111 ARG A N 1
ATOM 894 C CA . ARG A 1 111 ? 10.215 -6.462 -36.933 1.00 46.62 111 ARG A CA 1
ATOM 895 C C . ARG A 1 111 ? 9.379 -6.382 -38.220 1.00 46.62 111 ARG A C 1
ATOM 897 O O . ARG A 1 111 ? 9.923 -5.995 -39.247 1.00 46.62 111 ARG A O 1
ATOM 904 N N . SER A 1 112 ? 8.095 -6.736 -38.179 1.00 44.97 112 SER A N 1
ATOM 905 C CA . SER A 1 112 ? 7.150 -6.475 -39.263 1.00 44.97 112 SER A CA 1
ATOM 906 C C . SER A 1 112 ? 6.406 -5.173 -38.978 1.00 44.97 112 SER A C 1
ATOM 908 O O . SER A 1 112 ? 5.648 -5.086 -38.012 1.00 44.97 112 SER A O 1
ATOM 910 N N . LYS A 1 113 ? 6.643 -4.170 -39.827 1.00 44.97 113 LYS A N 1
ATOM 911 C CA . LYS A 1 113 ? 5.713 -3.059 -40.039 1.00 44.97 113 LYS A CA 1
ATOM 912 C C . LYS A 1 113 ? 4.335 -3.666 -40.334 1.00 44.97 113 LYS A C 1
ATOM 914 O O . LYS A 1 113 ? 4.273 -4.678 -41.033 1.00 44.97 113 LYS A O 1
ATOM 919 N N . ASP A 1 114 ? 3.277 -3.109 -39.755 1.00 47.75 114 ASP A N 1
ATOM 920 C CA . ASP A 1 114 ? 1.912 -3.528 -40.065 1.00 47.75 114 ASP A CA 1
ATOM 921 C C . ASP A 1 114 ? 1.712 -3.404 -41.589 1.00 47.75 114 ASP A C 1
ATOM 923 O O . ASP A 1 114 ? 1.929 -2.314 -42.127 1.00 47.75 114 ASP A O 1
ATOM 927 N N . PRO A 1 115 ? 1.394 -4.486 -42.326 1.00 51.03 115 PRO A N 1
ATOM 928 C CA . PRO A 1 115 ? 1.176 -4.405 -43.770 1.00 51.03 115 PRO A CA 1
ATOM 929 C C . PRO A 1 115 ? -0.026 -3.521 -44.140 1.00 51.03 115 PRO A C 1
ATOM 931 O O . PRO A 1 115 ? -0.185 -3.190 -45.312 1.00 51.03 115 PRO A O 1
ATOM 934 N N . LEU A 1 116 ? -0.851 -3.125 -43.162 1.00 46.66 116 LEU A N 1
ATOM 935 C CA . LEU A 1 116 ? -1.960 -2.185 -43.335 1.00 46.66 116 LEU A 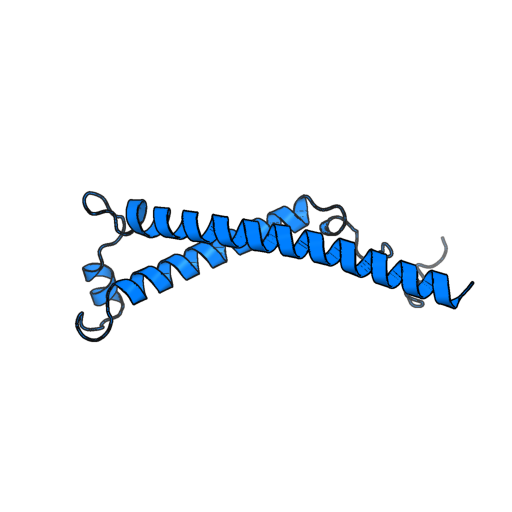CA 1
ATOM 936 C C . LEU A 1 116 ? -1.570 -0.717 -43.093 1.00 46.66 116 LEU A C 1
ATOM 938 O O . LEU A 1 116 ? -2.385 0.166 -43.349 1.00 46.66 116 LEU A O 1
ATOM 942 N N . ASP A 1 117 ? -0.334 -0.425 -42.673 1.00 46.62 117 ASP A N 1
ATOM 943 C CA . ASP A 1 117 ? 0.183 0.946 -42.577 1.00 46.62 117 ASP A CA 1
ATOM 944 C C . ASP A 1 117 ? 0.683 1.438 -43.949 1.00 46.62 117 ASP A C 1
ATOM 946 O O . ASP A 1 117 ? 1.866 1.722 -44.176 1.00 46.62 117 ASP A O 1
ATOM 950 N N . ASN A 1 118 ? -0.262 1.482 -44.890 1.00 49.16 118 ASN A N 1
ATOM 951 C CA . ASN A 1 118 ? -0.185 2.238 -46.131 1.00 49.16 118 ASN A CA 1
ATOM 952 C C . ASN A 1 118 ? -0.751 3.633 -45.841 1.00 49.16 118 ASN A C 1
ATOM 954 O O . ASN A 1 118 ? -1.863 3.984 -46.239 1.00 49.16 118 ASN A O 1
ATOM 958 N N . THR A 1 119 ? 0.013 4.440 -45.105 1.00 44.91 119 THR A N 1
ATOM 959 C CA . THR A 1 119 ? -0.183 5.886 -45.188 1.00 44.91 119 THR A CA 1
ATOM 960 C C . THR A 1 119 ? 0.229 6.287 -46.607 1.00 44.91 119 THR A C 1
ATOM 962 O O . THR A 1 119 ? 1.405 6.234 -46.958 1.00 44.91 119 THR A O 1
ATOM 965 N N . TYR A 1 120 ? -0.787 6.540 -47.432 1.00 38.03 120 TYR A N 1
ATOM 966 C CA . TYR A 1 120 ? -0.711 6.891 -48.844 1.00 38.03 120 TYR A CA 1
ATOM 967 C C . TYR A 1 120 ? 0.274 8.030 -49.118 1.00 38.03 120 TYR A C 1
ATOM 969 O O . TYR A 1 120 ? 0.356 8.990 -48.353 1.00 38.03 120 TYR A O 1
ATOM 977 N N . ASP A 1 121 ? 0.945 7.913 -50.265 1.00 41.53 121 ASP A N 1
ATOM 978 C CA . ASP A 1 121 ? 1.628 8.984 -50.986 1.00 41.53 121 ASP A CA 1
ATOM 979 C C . ASP A 1 121 ? 0.899 10.332 -50.876 1.00 41.53 121 ASP A C 1
ATOM 981 O O . ASP A 1 121 ? -0.256 10.460 -51.302 1.00 41.53 121 ASP A O 1
ATOM 985 N N . ARG A 1 122 ? 1.622 11.341 -50.381 1.00 34.59 122 ARG A N 1
ATOM 986 C CA . ARG A 1 122 ? 1.766 12.670 -50.995 1.00 34.59 122 ARG A CA 1
ATOM 987 C C . ARG A 1 122 ? 2.896 13.454 -50.340 1.00 34.59 122 ARG A C 1
ATOM 989 O O . ARG A 1 122 ? 2.945 13.487 -49.092 1.00 34.59 122 ARG A O 1
#

Radius of gyration: 23.59 Å; chains: 1; bounding box: 46×33×70 Å

pLDDT: mean 73.27, std 18.11, range [34.59, 94.25]

Secondary structure (DSSP, 8-state):
-TTHHHHHHHHHHHHHHHHHHHHHHHHHHHHHHHHHHHIIIIIS-TTT-S--HHHHHHHHT--TTTS-HHHHHHHHHHHHHHHHHHHHHHHHHHHSTTTTPPTTSPPTT--S--TT------

Foldseek 3Di:
DVVVVVVVVVVVVVVVVVVVVVVVVVLLVVLLVVLLCCLDCAQCDPPDHVDHPVVVCVVVVHDCVVDDPVVVSVVSSVVSSVVSVVVVVVVCLVPPPQNPDPDQDDDPPDPDRDPPPCPDDD

Sequence (122 aa):
MRLEKKADAELARRQGQARRTVIQLIWLLISFVVAYFVATRVIFAPAEGLLTYQQVYRWLQISSNDLPQWVILGAVMLLIVIVMQFVFFIGYFAASPEGRRRTGTPSLHSRSKDPLDNTYDR